Protein AF-D7KEL7-F1 (afdb_monomer)

Foldseek 3Di:
DVVVVVVVVVVVVVVVVVVVVVVVVVVVVVVVVVVVVVVVVVVVVVVVVVVVCVVQVVQCVQQDPVVRDTHPPLCCLPPVNCVDPSNPPCNVVSVVVD

Radius of gyration: 31.54 Å; Cα contacts (8 Å, |Δi|>4): 34; chains: 1; bounding box: 66×19×88 Å

Mean predicted aligned error: 14.36 Å

pLDDT: mean 81.53, std 11.04, range [55.84, 97.0]

Solvent-accessible surface area (backbone atoms only — not comparable to full-atom values): 5690 Å² total; per-residue (Å²): 125,71,73,63,55,58,51,55,52,52,49,50,52,54,52,52,52,51,49,52,52,48,54,51,49,55,50,52,52,52,53,51,53,51,50,52,52,50,50,55,51,50,49,55,52,49,53,53,49,50,52,53,48,58,68,43,50,70,30,57,76,49,50,37,81,89,77,73,42,68,31,88,74,72,58,66,76,39,67,84,50,34,71,33,85,91,36,67,82,43,67,65,58,50,65,71,78,106

InterPro domains:
  IPR010255 Haem peroxidase superfamily [SSF48113] (61-98)

Secondary structure (DSSP, 8-state):
-HHHHHHHHHHHHHHHHHHHHHHHHHHHHHHHHHHHHHHHHHHHHHHHHHHHHHHHHHHHTT-BTTTTB-SSSSGGGSHHHHTSGGGTT-HHHHHHH-

Structure (mmCIF, N/CA/C/O backbone):
data_AF-D7KEL7-F1
#
_entry.id   AF-D7KEL7-F1
#
lo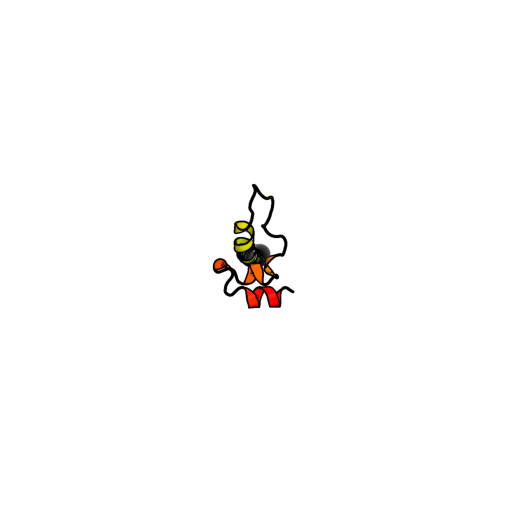op_
_atom_site.group_PDB
_atom_site.id
_atom_site.type_symbol
_atom_site.label_atom_id
_atom_site.label_alt_id
_atom_site.label_comp_id
_atom_site.label_asym_id
_atom_site.label_entity_id
_atom_site.label_seq_id
_atom_site.pdbx_PDB_ins_code
_atom_site.Cartn_x
_atom_site.Cartn_y
_atom_site.Cartn_z
_atom_site.occupancy
_atom_site.B_iso_or_equiv
_atom_site.auth_seq_id
_atom_site.auth_comp_id
_atom_site.auth_asym_id
_atom_site.auth_atom_id
_atom_site.pdbx_PDB_model_num
ATOM 1 N N . MET A 1 1 ? -34.896 3.634 57.645 1.00 55.84 1 MET A N 1
ATOM 2 C CA . MET A 1 1 ? -34.747 4.584 56.516 1.00 55.84 1 MET A CA 1
ATOM 3 C C . MET A 1 1 ? -33.289 4.820 56.089 1.00 55.84 1 MET A C 1
ATOM 5 O O . MET A 1 1 ? -33.092 5.332 55.002 1.00 55.84 1 MET A O 1
ATOM 9 N N . ALA A 1 2 ? -32.266 4.405 56.856 1.00 56.16 2 ALA A N 1
ATOM 10 C CA . ALA A 1 2 ? -30.858 4.571 56.457 1.00 56.16 2 ALA A CA 1
ATOM 11 C C . ALA A 1 2 ? -30.378 3.602 55.346 1.00 56.16 2 ALA A C 1
ATOM 13 O O . ALA A 1 2 ? -29.537 3.972 54.536 1.00 56.16 2 ALA A O 1
ATOM 14 N N . SER A 1 3 ? -30.934 2.385 55.250 1.00 58.78 3 SER A N 1
ATOM 15 C CA . SER A 1 3 ? -30.450 1.367 54.297 1.00 58.78 3 SER A CA 1
ATOM 16 C C . SER A 1 3 ? -30.820 1.622 52.830 1.00 58.78 3 SER A C 1
ATOM 18 O O . SER A 1 3 ? -30.163 1.093 51.938 1.00 58.78 3 SER A O 1
ATOM 20 N N . SER A 1 4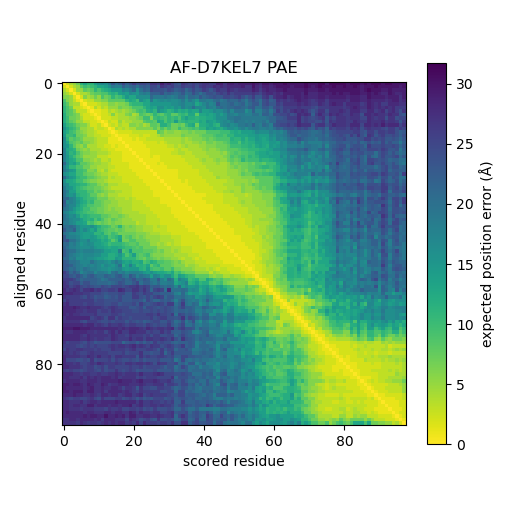 ? -31.848 2.432 52.557 1.00 62.50 4 SER A N 1
ATOM 21 C CA . SER A 1 4 ? -32.232 2.798 51.188 1.00 62.50 4 SER A CA 1
ATOM 22 C C . SER A 1 4 ? -31.295 3.843 50.575 1.00 62.50 4 SER A C 1
ATOM 24 O O . SER A 1 4 ? -31.081 3.816 49.368 1.00 62.50 4 SER A O 1
ATOM 26 N N . SER A 1 5 ? -30.699 4.720 51.394 1.00 67.75 5 SER A N 1
ATOM 27 C CA . SER A 1 5 ? -29.765 5.765 50.939 1.00 67.75 5 SER A CA 1
ATOM 28 C C . SER A 1 5 ? -28.440 5.169 50.463 1.00 67.75 5 SER A C 1
ATOM 30 O O . SER A 1 5 ? -28.000 5.437 49.349 1.00 67.75 5 SER A O 1
ATOM 32 N N . SER A 1 6 ? -27.854 4.266 51.255 1.00 71.06 6 SER A N 1
ATOM 33 C CA . SER A 1 6 ? -26.570 3.627 50.932 1.00 71.06 6 SER A CA 1
ATOM 34 C C . SER A 1 6 ? -26.640 2.738 49.687 1.00 71.06 6 SER A C 1
ATOM 36 O O . SER A 1 6 ? -25.650 2.568 48.982 1.00 71.06 6 SER A O 1
ATOM 38 N N . ARG A 1 7 ? -27.820 2.175 49.393 1.00 72.12 7 ARG A N 1
ATOM 39 C CA . ARG A 1 7 ? -28.049 1.356 48.197 1.00 72.12 7 ARG A CA 1
ATOM 40 C C . ARG A 1 7 ? -28.064 2.202 46.919 1.00 72.12 7 ARG A C 1
ATOM 42 O O . ARG A 1 7 ? -27.434 1.815 45.943 1.00 72.12 7 ARG A O 1
ATOM 49 N N . GLY A 1 8 ? -28.713 3.369 46.956 1.00 75.38 8 GLY A N 1
ATOM 50 C CA . GLY A 1 8 ? -28.742 4.311 45.831 1.00 75.38 8 GLY A CA 1
ATOM 51 C C . GLY A 1 8 ? -27.392 4.987 45.564 1.00 75.38 8 GLY A C 1
ATOM 52 O O . GLY A 1 8 ? -27.051 5.258 44.415 1.00 75.38 8 GLY A O 1
ATOM 53 N N . GLU A 1 9 ? -26.588 5.216 46.604 1.00 76.38 9 GLU A N 1
ATOM 54 C CA . GLU A 1 9 ? -25.207 5.699 46.465 1.00 76.38 9 GLU A CA 1
ATOM 55 C C . GLU A 1 9 ? -24.296 4.644 45.823 1.00 76.38 9 GLU A C 1
ATOM 57 O O . GLU A 1 9 ? -23.550 4.966 44.900 1.00 76.38 9 GLU A O 1
ATOM 62 N N . MET A 1 10 ? -24.407 3.376 46.235 1.00 73.25 10 MET A N 1
ATOM 63 C CA . MET A 1 10 ? -23.684 2.266 45.600 1.00 73.25 10 MET A CA 1
ATOM 64 C C . MET A 1 10 ? -24.070 2.074 44.129 1.00 73.25 10 MET A C 1
ATOM 66 O O . MET A 1 10 ? -23.191 1.868 43.294 1.00 73.25 10 MET A O 1
ATOM 70 N N . GLU A 1 11 ? -25.357 2.179 43.788 1.00 77.94 11 GLU A N 1
ATOM 71 C CA . GLU A 1 11 ? -25.808 2.123 42.391 1.00 77.94 11 GLU A CA 1
ATOM 72 C C . GLU A 1 11 ? -25.264 3.289 41.564 1.00 77.94 11 GLU A C 1
ATOM 74 O O . GLU A 1 11 ? -24.774 3.066 40.459 1.00 77.94 11 GLU A O 1
ATOM 79 N N . LYS A 1 12 ? -25.278 4.519 42.094 1.00 79.06 12 LYS A N 1
ATOM 80 C CA . LYS A 1 12 ? -24.665 5.673 41.416 1.00 79.06 12 LYS A CA 1
ATOM 81 C C . LYS A 1 12 ? -23.175 5.466 41.155 1.00 79.06 12 LYS A C 1
ATOM 83 O O . LYS A 1 12 ? -22.731 5.698 40.036 1.00 79.06 12 LYS A O 1
ATOM 88 N N . ILE A 1 13 ? -22.430 4.982 42.149 1.00 82.81 13 ILE A N 1
ATOM 89 C CA . ILE A 1 13 ? -20.997 4.686 42.006 1.00 82.81 13 ILE A CA 1
ATOM 90 C C . ILE A 1 13 ? -20.770 3.619 40.926 1.00 82.81 13 ILE A C 1
ATOM 92 O O . ILE A 1 13 ? -19.886 3.779 40.085 1.00 82.81 13 ILE A O 1
ATOM 96 N N . GLY A 1 14 ? -21.594 2.567 40.893 1.00 86.00 14 GLY A N 1
ATOM 97 C CA . GLY A 1 14 ? -21.541 1.553 39.836 1.00 86.00 14 GLY A CA 1
ATOM 98 C C . GLY A 1 14 ? -21.837 2.126 38.445 1.00 86.00 14 GLY A C 1
ATOM 99 O O . GLY A 1 14 ? -21.143 1.809 37.481 1.00 86.00 14 GLY A O 1
ATOM 100 N N . ILE A 1 15 ? -22.821 3.022 38.333 1.00 86.19 15 ILE A N 1
ATOM 101 C CA . ILE A 1 15 ? -23.177 3.693 37.074 1.00 86.19 15 ILE A CA 1
ATOM 102 C C . ILE A 1 15 ? -22.047 4.607 36.586 1.00 86.19 15 ILE A C 1
ATOM 104 O O . ILE A 1 15 ? -21.758 4.637 35.389 1.00 86.19 15 ILE A O 1
ATOM 108 N N . ASP A 1 16 ? -21.395 5.344 37.480 1.00 90.56 16 ASP A N 1
ATOM 109 C CA . ASP A 1 16 ? -20.312 6.255 37.106 1.00 90.56 16 ASP A CA 1
ATOM 110 C C . ASP A 1 16 ? -19.042 5.493 36.695 1.00 90.56 16 ASP A C 1
ATOM 112 O O . ASP A 1 16 ? -18.386 5.879 35.727 1.00 90.56 16 ASP A O 1
ATOM 116 N N . GLN A 1 17 ? -18.754 4.345 37.320 1.00 90.75 17 GLN A N 1
ATOM 117 C CA . GLN A 1 17 ? -17.713 3.426 36.844 1.00 90.75 17 GLN A CA 1
ATOM 118 C C . GLN A 1 17 ? -18.024 2.881 35.444 1.00 90.75 17 GLN A C 1
ATOM 120 O O . GLN A 1 17 ? -17.144 2.851 34.586 1.00 90.75 17 GLN A O 1
ATOM 125 N N . LEU A 1 18 ? -19.276 2.497 35.175 1.00 89.94 18 LEU A N 1
ATOM 126 C CA . LEU A 1 18 ? -19.693 2.032 33.847 1.00 89.94 18 LEU A CA 1
ATOM 127 C C . LEU A 1 18 ? -19.565 3.126 32.779 1.00 89.94 18 LEU A C 1
ATOM 129 O O . LEU A 1 18 ? -19.160 2.836 31.654 1.00 89.94 18 LEU A O 1
ATOM 133 N N . LYS A 1 19 ? -19.864 4.385 33.117 1.00 94.00 19 LYS A N 1
ATOM 134 C CA . LYS A 1 19 ? -19.642 5.525 32.212 1.00 94.00 19 LYS A CA 1
ATOM 135 C C . LYS A 1 19 ? -18.161 5.746 31.930 1.00 94.00 19 LYS A C 1
ATOM 137 O O . LYS A 1 19 ? -17.809 5.926 30.769 1.00 94.00 19 LYS A O 1
ATOM 142 N N . ALA A 1 20 ? -17.313 5.678 32.955 1.00 93.62 20 ALA A N 1
ATOM 143 C CA . ALA A 1 20 ? -15.868 5.802 32.789 1.00 93.62 20 ALA A CA 1
ATOM 144 C C . ALA A 1 20 ? -15.302 4.687 31.890 1.00 93.62 20 ALA A C 1
ATOM 146 O O . ALA A 1 20 ? -14.513 4.959 30.989 1.00 93.62 20 ALA A O 1
ATOM 147 N N . LEU A 1 21 ? -15.766 3.445 32.070 1.00 92.31 21 LEU A N 1
ATOM 148 C CA . LEU A 1 21 ? -15.391 2.315 31.212 1.00 92.31 21 LEU A CA 1
ATOM 149 C C . LEU A 1 21 ? -15.867 2.499 29.768 1.00 92.31 2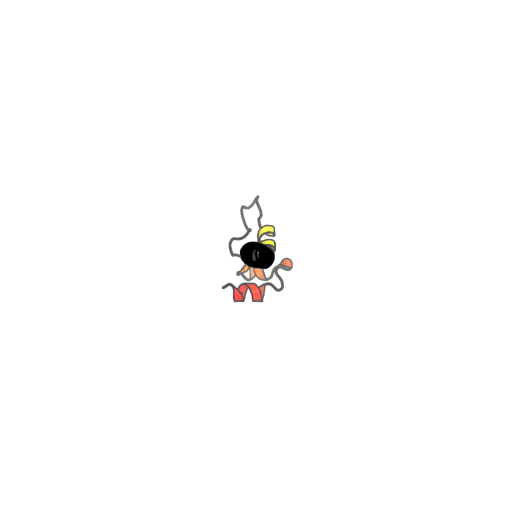1 LEU A C 1
ATOM 151 O O . LEU A 1 21 ? -15.127 2.201 28.834 1.00 92.31 21 LEU A O 1
ATOM 155 N N . LYS A 1 22 ? -17.087 3.011 29.572 1.00 94.31 22 LYS A N 1
ATOM 156 C CA . LYS A 1 22 ? -17.599 3.337 28.237 1.00 94.31 22 LYS A CA 1
ATOM 157 C C . LYS A 1 22 ? -16.734 4.399 27.557 1.00 94.31 22 LYS A C 1
ATOM 159 O O . LYS A 1 22 ? -16.384 4.234 26.396 1.00 94.31 22 LYS A O 1
ATOM 164 N N . GLU A 1 23 ? -16.391 5.472 28.262 1.00 95.19 23 GLU A N 1
ATOM 165 C CA . GLU A 1 23 ? -15.582 6.562 27.711 1.00 95.19 23 GLU A CA 1
ATOM 166 C C . GLU A 1 23 ? -14.166 6.091 27.355 1.00 95.19 23 GLU A C 1
ATOM 168 O O . GLU A 1 23 ? -13.653 6.420 26.286 1.00 95.19 23 GLU A O 1
ATOM 173 N N . GLN A 1 24 ? -13.572 5.226 28.183 1.00 96.06 24 GLN A N 1
ATOM 174 C CA . GLN A 1 24 ? -12.317 4.555 27.852 1.00 96.06 24 GLN A CA 1
ATOM 175 C C . GLN A 1 24 ? -12.447 3.700 26.580 1.00 96.06 24 GLN A C 1
ATOM 177 O O . GLN A 1 24 ? -11.608 3.804 25.686 1.00 96.06 24 GLN A O 1
ATOM 182 N N . ALA A 1 25 ? -13.504 2.892 26.466 1.00 94.69 25 ALA A N 1
ATOM 183 C CA . ALA A 1 25 ? -13.736 2.071 25.280 1.00 94.69 25 ALA A CA 1
ATOM 184 C C . ALA A 1 25 ? -13.936 2.927 24.014 1.00 94.69 25 ALA A C 1
ATOM 186 O O . ALA A 1 25 ? -13.398 2.599 22.958 1.00 94.69 25 ALA A O 1
ATOM 187 N N . ASP A 1 26 ? -14.648 4.053 24.117 1.00 96.56 26 ASP A N 1
ATOM 188 C CA . ASP A 1 26 ? -14.845 4.996 23.010 1.00 96.56 26 ASP A CA 1
ATOM 189 C C . ASP A 1 26 ? -13.497 5.592 22.539 1.00 96.56 26 ASP A C 1
ATOM 191 O O . ASP A 1 26 ? -13.264 5.759 21.335 1.00 96.56 26 ASP A O 1
ATOM 195 N N . LEU A 1 27 ? -12.566 5.869 23.458 1.00 96.62 27 LEU A N 1
ATOM 196 C CA . LEU A 1 27 ? -11.206 6.310 23.118 1.00 96.62 27 LEU A CA 1
ATOM 197 C C . LEU A 1 27 ? -10.395 5.204 22.429 1.00 96.62 27 LEU A C 1
ATOM 199 O O . LEU A 1 27 ? -9.744 5.462 21.413 1.00 96.62 27 LEU A O 1
ATOM 203 N N . GLU A 1 28 ? -10.456 3.973 22.936 1.00 96.12 28 GLU A N 1
ATOM 204 C CA . GLU A 1 28 ? -9.767 2.823 22.339 1.00 96.12 28 GLU A CA 1
ATOM 205 C C . GLU A 1 28 ? -10.271 2.541 20.916 1.00 96.12 28 GLU A C 1
ATOM 207 O O . GLU A 1 28 ? -9.468 2.346 20.000 1.00 96.12 28 GLU A O 1
ATOM 212 N N . VAL A 1 29 ? -11.584 2.619 20.684 1.00 97.00 29 VAL A N 1
ATOM 213 C CA . VAL A 1 29 ? -12.179 2.463 19.347 1.00 97.00 29 VAL A CA 1
ATOM 214 C C . VAL A 1 29 ? -11.670 3.534 18.382 1.00 97.00 29 VAL A C 1
ATOM 216 O O . VAL A 1 29 ? -11.308 3.214 17.247 1.00 97.00 29 VAL A O 1
ATOM 219 N N . ASN A 1 30 ? -11.575 4.790 18.821 1.00 96.12 30 ASN A N 1
ATOM 220 C CA . ASN A 1 30 ? -11.030 5.866 17.990 1.00 96.12 30 ASN A CA 1
ATOM 221 C C . ASN A 1 30 ? -9.566 5.613 17.599 1.00 96.12 30 ASN A C 1
ATOM 223 O O . ASN A 1 30 ? -9.187 5.797 16.438 1.00 96.12 30 ASN A O 1
ATOM 227 N N . LEU A 1 31 ? -8.737 5.149 18.538 1.00 95.69 31 LEU A N 1
ATOM 228 C CA . LEU A 1 31 ? -7.341 4.797 18.260 1.00 95.69 31 LEU A CA 1
ATOM 229 C C . LEU A 1 31 ? -7.234 3.642 17.258 1.00 95.69 31 LEU A C 1
ATOM 231 O O . LEU A 1 31 ? -6.439 3.712 16.316 1.00 95.69 31 LEU A O 1
ATOM 235 N N . LEU A 1 32 ? -8.062 2.608 17.414 1.00 96.94 32 LEU A N 1
ATOM 236 C CA . LEU A 1 32 ? -8.106 1.473 16.492 1.00 96.94 32 LEU A CA 1
ATOM 237 C C . LEU A 1 32 ? -8.551 1.897 15.090 1.00 96.94 32 LEU A C 1
ATOM 239 O O . LEU A 1 32 ? -7.943 1.484 14.101 1.00 96.94 32 LEU A O 1
ATOM 243 N N . GLN A 1 33 ? -9.554 2.768 14.989 1.00 96.88 33 GLN A N 1
ATOM 244 C CA . GLN A 1 33 ? -10.027 3.290 13.709 1.00 96.88 33 GLN A CA 1
ATOM 245 C C . GLN A 1 33 ? -8.938 4.091 12.982 1.00 96.88 33 GLN A C 1
ATOM 247 O O . GLN A 1 33 ? -8.743 3.928 11.773 1.00 96.88 33 GLN A O 1
ATOM 252 N N . ASN A 1 34 ? -8.189 4.914 13.717 1.00 95.50 34 ASN A N 1
ATOM 253 C CA . ASN A 1 34 ? -7.052 5.658 13.178 1.00 95.50 34 ASN A CA 1
ATOM 254 C C . ASN A 1 34 ? -5.935 4.720 12.704 1.00 95.50 34 ASN A C 1
ATOM 256 O O . ASN A 1 34 ? -5.421 4.882 11.596 1.00 95.50 34 ASN A O 1
ATOM 260 N N . SER A 1 35 ? -5.598 3.703 13.501 1.00 97.00 35 SER A N 1
ATOM 261 C CA . SER A 1 35 ? -4.604 2.689 13.131 1.00 97.00 35 SER A CA 1
ATOM 262 C C . SER A 1 35 ? -4.999 1.951 11.848 1.00 97.00 35 SER A C 1
ATOM 264 O O . SER A 1 35 ? -4.197 1.828 10.922 1.00 97.00 35 SER A O 1
ATOM 266 N N . LEU A 1 36 ? -6.268 1.555 11.726 1.00 96.38 36 LEU A N 1
ATOM 267 C CA . LEU A 1 36 ? -6.792 0.894 10.532 1.00 96.38 36 LEU A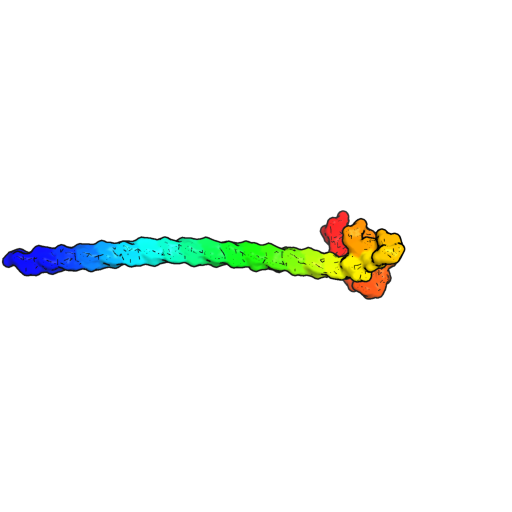 CA 1
ATOM 268 C C . LEU A 1 36 ? -6.692 1.781 9.282 1.00 96.38 36 LEU A C 1
ATOM 270 O O . LEU A 1 36 ? -6.310 1.306 8.211 1.00 96.38 36 LEU A O 1
ATOM 274 N N . ASN A 1 37 ? -7.001 3.071 9.410 1.00 95.62 37 ASN A N 1
ATOM 275 C CA . ASN A 1 37 ? -6.871 4.027 8.309 1.00 95.62 37 ASN A CA 1
ATOM 276 C C . ASN A 1 37 ? -5.406 4.206 7.876 1.00 95.62 37 ASN A C 1
ATOM 278 O O . ASN A 1 37 ? -5.114 4.241 6.676 1.00 95.62 37 ASN A O 1
ATOM 282 N N . ASN A 1 38 ? -4.479 4.250 8.835 1.00 95.88 38 ASN A N 1
ATOM 283 C CA . ASN A 1 38 ? -3.046 4.315 8.557 1.00 95.88 38 ASN A CA 1
ATOM 284 C C . ASN A 1 38 ? -2.553 3.060 7.831 1.00 95.88 38 ASN A C 1
ATOM 286 O O . ASN A 1 38 ? -1.845 3.184 6.833 1.00 95.88 38 ASN A O 1
ATOM 290 N N . ILE A 1 39 ? -2.968 1.868 8.273 1.00 96.56 39 ILE A N 1
ATOM 291 C CA . ILE A 1 39 ? -2.611 0.597 7.626 1.00 96.56 39 ILE A CA 1
ATOM 292 C C . ILE A 1 39 ? -3.112 0.576 6.183 1.00 96.56 39 ILE A C 1
ATOM 294 O O . ILE A 1 39 ? -2.318 0.336 5.281 1.00 96.56 39 ILE A O 1
ATOM 298 N N . ARG A 1 40 ? -4.386 0.909 5.935 1.00 95.69 40 ARG A N 1
ATOM 299 C CA . ARG A 1 40 ? -4.928 0.977 4.564 1.00 95.69 40 ARG A CA 1
ATOM 300 C C . ARG A 1 40 ? -4.124 1.927 3.682 1.00 95.69 40 ARG A C 1
ATOM 302 O O . ARG A 1 40 ? -3.804 1.594 2.546 1.00 95.69 40 ARG A O 1
ATOM 309 N N . THR A 1 41 ? -3.767 3.094 4.214 1.00 94.81 41 THR A N 1
ATOM 310 C CA . THR A 1 41 ? -2.953 4.078 3.487 1.00 94.81 41 THR A CA 1
ATOM 311 C C . THR A 1 41 ? -1.558 3.532 3.181 1.00 94.81 41 THR A C 1
ATOM 313 O O . THR A 1 41 ? -1.057 3.709 2.072 1.00 94.81 41 THR A O 1
ATOM 316 N N . ALA A 1 42 ? -0.929 2.849 4.140 1.00 93.50 42 ALA A N 1
ATOM 317 C CA . ALA A 1 42 ? 0.367 2.208 3.948 1.00 93.50 42 ALA A CA 1
ATOM 318 C C . ALA A 1 42 ? 0.303 1.091 2.896 1.00 93.50 42 ALA A C 1
ATOM 320 O O . ALA A 1 42 ? 1.189 1.023 2.049 1.00 93.50 42 ALA A O 1
ATOM 321 N N . THR A 1 43 ? -0.759 0.281 2.888 1.00 94.06 43 THR A N 1
ATOM 322 C CA . THR A 1 43 ? -0.990 -0.759 1.874 1.00 94.06 43 THR A CA 1
ATOM 323 C C . THR A 1 43 ? -1.091 -0.159 0.475 1.00 94.06 43 THR A C 1
ATOM 325 O O . THR A 1 43 ? -0.348 -0.568 -0.407 1.00 94.06 43 THR A O 1
ATOM 328 N N . VAL A 1 44 ? -1.911 0.880 0.281 1.00 92.94 44 VAL A N 1
ATOM 329 C CA . VAL A 1 44 ? -2.038 1.547 -1.030 1.00 92.94 44 VAL A CA 1
ATOM 330 C C . VAL A 1 44 ? -0.699 2.125 -1.499 1.00 92.94 44 VAL A C 1
ATOM 332 O O . VAL A 1 44 ? -0.354 2.032 -2.676 1.00 92.94 44 VAL A O 1
ATOM 335 N N . ARG A 1 45 ? 0.088 2.708 -0.585 1.00 91.56 45 ARG A N 1
ATOM 336 C CA . ARG A 1 45 ? 1.432 3.215 -0.910 1.00 91.56 45 ARG A CA 1
ATOM 337 C C . ARG A 1 45 ? 2.400 2.094 -1.281 1.00 91.56 45 ARG A C 1
ATOM 339 O O . ARG A 1 45 ? 3.214 2.290 -2.178 1.00 91.56 45 ARG A O 1
ATOM 346 N N . LEU A 1 46 ? 2.321 0.950 -0.605 1.00 93.94 46 LEU A N 1
ATOM 347 C CA . LEU A 1 46 ? 3.139 -0.218 -0.913 1.00 93.94 46 LEU A CA 1
ATOM 348 C C . LEU A 1 46 ? 2.793 -0.779 -2.294 1.00 93.94 46 LEU A C 1
ATOM 350 O O . LEU A 1 46 ? 3.704 -1.039 -3.074 1.00 93.94 46 LEU A O 1
ATOM 354 N N . ASP A 1 47 ? 1.507 -0.890 -2.622 1.00 91.94 47 ASP A N 1
ATOM 355 C CA . ASP A 1 47 ? 1.050 -1.355 -3.935 1.00 91.94 47 ASP A CA 1
ATOM 356 C C . ASP A 1 47 ? 1.513 -0.412 -5.053 1.00 91.94 47 ASP A C 1
ATOM 358 O O . ASP A 1 47 ? 2.037 -0.860 -6.074 1.00 91.94 47 ASP A O 1
ATOM 362 N N . ALA A 1 48 ? 1.408 0.904 -4.840 1.00 87.19 48 ALA A N 1
ATOM 363 C CA . ALA A 1 48 ? 1.920 1.899 -5.781 1.00 87.19 48 ALA A CA 1
ATOM 364 C C . ALA A 1 48 ? 3.447 1.800 -5.958 1.00 87.19 48 ALA A C 1
ATOM 366 O O . ALA A 1 48 ? 3.950 1.882 -7.079 1.00 87.19 48 ALA A O 1
ATOM 367 N N . ALA A 1 49 ? 4.192 1.587 -4.869 1.00 86.31 49 ALA A N 1
ATOM 368 C CA . ALA A 1 49 ? 5.636 1.384 -4.929 1.00 86.31 49 ALA A CA 1
ATOM 369 C C . ALA A 1 49 ? 6.003 0.078 -5.653 1.00 86.31 49 ALA A C 1
ATOM 371 O O . ALA A 1 49 ? 6.944 0.063 -6.444 1.00 86.31 49 ALA A O 1
ATOM 372 N N . ALA A 1 50 ? 5.252 -1.002 -5.430 1.00 86.50 50 ALA A N 1
ATOM 373 C CA . ALA A 1 50 ? 5.448 -2.277 -6.110 1.00 86.50 50 ALA A CA 1
ATOM 374 C C . ALA A 1 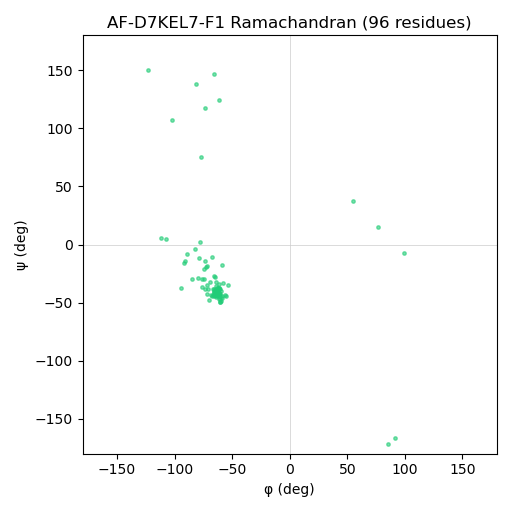50 ? 5.195 -2.157 -7.620 1.00 86.50 50 ALA A C 1
ATOM 376 O O . ALA A 1 50 ? 5.993 -2.660 -8.410 1.00 86.50 50 ALA A O 1
ATOM 377 N N . ALA A 1 51 ? 4.143 -1.440 -8.025 1.00 78.94 51 ALA A N 1
ATOM 378 C CA . ALA A 1 51 ? 3.876 -1.142 -9.430 1.00 78.94 51 ALA A CA 1
ATOM 379 C C . ALA A 1 51 ? 5.033 -0.351 -10.065 1.00 78.94 51 ALA A C 1
ATOM 381 O O . ALA A 1 51 ? 5.576 -0.770 -11.085 1.00 78.94 51 ALA A O 1
ATOM 382 N N . ALA A 1 52 ? 5.492 0.718 -9.406 1.00 78.75 52 ALA A N 1
ATOM 383 C CA . ALA A 1 52 ? 6.618 1.519 -9.885 1.00 78.75 52 ALA A CA 1
ATOM 384 C C . ALA A 1 52 ? 7.929 0.715 -9.986 1.00 78.75 52 ALA A C 1
ATOM 386 O O . ALA A 1 52 ? 8.704 0.900 -10.924 1.00 78.75 52 ALA A O 1
ATOM 387 N N . LEU A 1 53 ? 8.188 -0.199 -9.045 1.00 78.94 53 LEU A N 1
ATOM 388 C CA . LEU A 1 53 ? 9.338 -1.104 -9.106 1.00 78.94 53 LEU A CA 1
ATOM 389 C C . LEU A 1 53 ? 9.231 -2.095 -10.265 1.00 78.94 53 LEU A C 1
ATOM 391 O O . LEU A 1 53 ? 10.244 -2.390 -10.901 1.00 78.94 53 LEU A O 1
ATOM 395 N N . ASN A 1 54 ? 8.035 -2.608 -10.550 1.00 81.19 54 ASN A N 1
ATOM 396 C CA . ASN A 1 54 ? 7.821 -3.523 -11.664 1.00 81.19 54 ASN A CA 1
ATOM 397 C C . ASN A 1 54 ? 8.067 -2.819 -13.008 1.00 81.19 54 ASN A C 1
ATOM 399 O O . ASN A 1 54 ? 8.777 -3.355 -13.852 1.00 81.19 54 ASN A O 1
ATOM 403 N N . ASP A 1 55 ? 7.602 -1.577 -13.156 1.00 73.38 55 ASP A N 1
ATOM 404 C CA . ASP A 1 55 ? 7.867 -0.749 -14.340 1.00 73.38 55 ASP A CA 1
ATOM 405 C C . ASP A 1 55 ? 9.360 -0.411 -14.500 1.00 73.38 55 ASP A C 1
ATOM 407 O O . ASP A 1 55 ? 9.889 -0.350 -15.613 1.00 73.38 55 ASP A O 1
ATOM 411 N N . LEU A 1 56 ? 10.069 -0.206 -13.386 1.00 69.44 56 LEU A N 1
ATOM 412 C CA . LEU A 1 56 ? 11.487 0.153 -13.386 1.00 69.44 56 LEU A CA 1
ATOM 413 C C . LEU A 1 56 ? 12.417 -1.054 -13.603 1.00 69.44 56 LEU A C 1
ATOM 415 O O . LEU A 1 56 ? 13.515 -0.898 -14.144 1.00 69.44 56 LEU A O 1
ATOM 419 N N . SER A 1 57 ? 12.001 -2.253 -13.192 1.00 72.38 57 SER A N 1
ATOM 420 C CA . SER A 1 57 ? 12.824 -3.473 -13.217 1.00 72.38 57 SER A CA 1
ATOM 421 C C . SER A 1 57 ? 13.400 -3.810 -14.606 1.00 72.38 57 SER A C 1
ATOM 423 O O . SER A 1 57 ? 14.607 -4.063 -14.689 1.00 72.38 57 SER A O 1
ATOM 425 N N . PRO A 1 58 ? 12.634 -3.733 -15.715 1.00 65.94 58 PRO A N 1
ATOM 426 C CA . PRO A 1 58 ? 13.169 -3.910 -17.067 1.00 65.94 58 PRO A CA 1
ATOM 427 C C . PRO A 1 58 ? 14.237 -2.876 -17.447 1.00 65.94 58 PRO A C 1
ATOM 429 O O . PRO A 1 58 ? 15.188 -3.204 -18.154 1.00 65.94 58 PRO A O 1
ATOM 432 N N . LEU A 1 59 ? 14.119 -1.635 -16.960 1.00 65.38 59 LEU A N 1
ATOM 433 C CA . LEU A 1 59 ? 15.035 -0.537 -17.287 1.00 65.38 59 LEU A CA 1
ATOM 434 C C . LEU A 1 59 ? 16.369 -0.661 -16.549 1.00 65.38 59 LEU A C 1
ATOM 436 O O . LEU A 1 59 ? 17.414 -0.371 -17.131 1.00 65.38 59 LEU A O 1
ATOM 440 N N . ILE A 1 60 ? 16.363 -1.131 -15.298 1.00 64.19 60 ILE A N 1
ATOM 441 C CA . ILE A 1 60 ? 17.588 -1.337 -14.505 1.00 64.19 60 ILE A CA 1
ATOM 442 C C . ILE A 1 60 ? 18.521 -2.347 -15.191 1.00 64.19 60 ILE A C 1
ATOM 444 O O . ILE A 1 60 ? 19.732 -2.133 -15.237 1.00 64.19 60 ILE A O 1
ATOM 448 N N . GLY A 1 61 ? 17.965 -3.401 -15.797 1.00 65.81 61 GLY A N 1
ATOM 449 C CA . GLY A 1 61 ? 18.733 -4.426 -16.515 1.00 65.81 61 GLY A CA 1
ATOM 450 C C . GLY A 1 61 ? 19.418 -3.946 -17.801 1.00 65.81 61 GLY A C 1
ATOM 451 O O . GLY A 1 61 ? 20.247 -4.666 -18.352 1.00 65.81 61 GLY A O 1
ATOM 452 N N . THR A 1 62 ? 19.105 -2.741 -18.290 1.00 67.12 62 THR A N 1
ATOM 453 C CA . THR A 1 62 ? 19.711 -2.190 -19.516 1.00 67.12 62 THR A CA 1
ATOM 454 C C . THR A 1 62 ? 21.003 -1.406 -19.269 1.00 67.12 62 THR A C 1
ATOM 456 O O . THR A 1 62 ? 21.673 -1.039 -20.234 1.00 67.12 62 THR A O 1
ATOM 459 N N . TYR A 1 63 ? 21.372 -1.137 -18.011 1.00 72.69 63 TYR A N 1
ATOM 460 C CA . TYR A 1 63 ? 22.542 -0.317 -17.688 1.00 72.69 63 TYR A CA 1
ATOM 461 C C . TYR A 1 63 ? 23.871 -1.054 -17.944 1.00 72.69 63 TYR A C 1
ATOM 463 O O . TYR A 1 63 ? 24.198 -2.037 -17.281 1.00 72.69 63 TYR A O 1
ATOM 471 N N . ASP A 1 64 ? 24.677 -0.532 -18.871 1.00 73.31 64 ASP A N 1
ATOM 472 C CA . ASP A 1 64 ? 26.053 -0.957 -19.147 1.00 73.31 64 ASP A CA 1
ATOM 473 C C . ASP A 1 64 ? 27.044 0.045 -18.527 1.00 73.31 64 ASP A C 1
ATOM 475 O O . ASP A 1 64 ? 27.243 1.153 -19.036 1.00 73.31 64 ASP A O 1
ATOM 479 N N . ALA A 1 65 ? 27.709 -0.362 -17.441 1.00 69.56 65 ALA A N 1
ATOM 480 C CA . ALA A 1 65 ? 28.666 0.46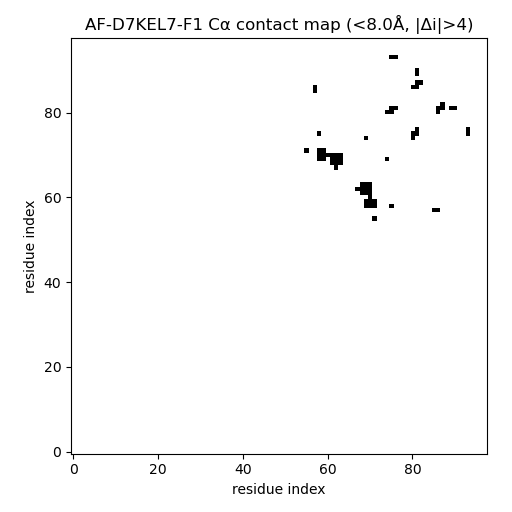9 -16.706 1.00 69.56 65 ALA A CA 1
ATOM 481 C C . ALA A 1 65 ? 29.938 0.815 -17.504 1.00 69.56 65 ALA A C 1
ATOM 483 O O . ALA A 1 65 ? 30.548 1.857 -17.260 1.00 69.56 65 ALA A O 1
ATOM 484 N N . LYS A 1 66 ? 30.348 -0.025 -18.467 1.00 73.62 66 LYS A N 1
ATOM 485 C CA . LYS A 1 66 ? 31.551 0.218 -19.285 1.00 73.62 66 LYS A CA 1
ATOM 486 C C . LYS A 1 66 ? 31.301 1.319 -20.304 1.00 73.62 66 LYS A C 1
ATOM 488 O O . LYS A 1 66 ? 32.183 2.133 -20.563 1.00 73.62 66 LYS A O 1
ATOM 493 N N . LYS A 1 67 ? 30.093 1.341 -20.868 1.00 76.38 67 LYS A N 1
ATOM 494 C CA . LYS A 1 67 ? 29.668 2.348 -21.848 1.00 76.38 67 LYS A CA 1
ATOM 495 C C . LYS A 1 67 ? 28.999 3.562 -21.203 1.00 76.38 67 LYS A C 1
ATOM 497 O O . LYS A 1 67 ? 28.875 4.587 -21.861 1.00 76.38 67 LYS A O 1
ATOM 502 N N . LYS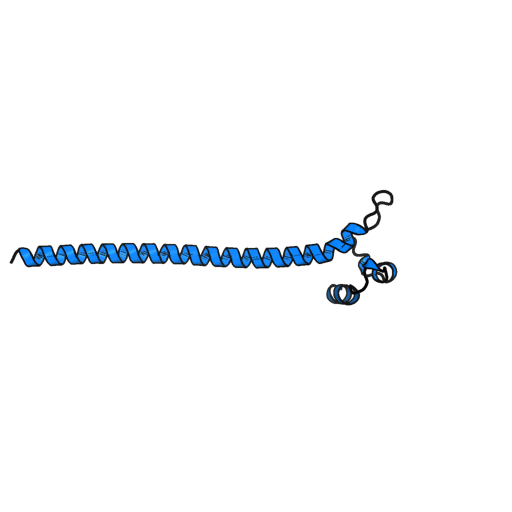 A 1 68 ? 28.606 3.466 -19.925 1.00 69.00 68 LYS A N 1
ATOM 503 C CA . LYS A 1 68 ? 27.763 4.444 -19.214 1.00 69.00 68 LYS A CA 1
ATOM 504 C C . LYS A 1 68 ? 26.443 4.711 -19.956 1.00 69.00 68 LYS A C 1
ATOM 506 O O . LYS A 1 68 ? 25.971 5.843 -19.998 1.00 69.00 68 LYS A O 1
ATOM 511 N N . THR A 1 69 ? 25.863 3.676 -20.565 1.00 65.12 69 THR A N 1
ATOM 512 C CA . THR A 1 69 ? 24.635 3.767 -21.377 1.00 65.12 69 THR A CA 1
ATOM 513 C C . THR A 1 69 ? 23.556 2.829 -20.851 1.00 65.12 69 THR A C 1
ATOM 515 O O . THR A 1 69 ? 23.884 1.752 -20.364 1.00 65.12 69 THR A O 1
ATOM 518 N N . GLY A 1 70 ? 22.284 3.192 -21.023 1.00 69.44 70 GLY A N 1
ATOM 519 C CA . GLY A 1 70 ? 21.136 2.428 -20.516 1.00 69.44 70 GLY A CA 1
ATOM 520 C C . GLY A 1 70 ? 20.706 2.872 -19.115 1.00 69.44 70 GLY A C 1
ATOM 521 O O . GLY A 1 70 ? 21.129 3.926 -18.638 1.00 69.44 70 GLY A O 1
ATOM 522 N N . GLY A 1 71 ? 19.863 2.080 -18.455 1.00 71.38 71 GLY A N 1
ATOM 523 C CA . GLY A 1 71 ? 19.202 2.451 -17.201 1.00 71.38 71 GLY A CA 1
ATOM 524 C C . GLY A 1 71 ? 17.907 3.249 -17.429 1.00 71.38 71 GLY A C 1
ATOM 525 O O . GLY A 1 71 ? 17.445 3.383 -18.562 1.00 71.38 71 GLY A O 1
ATOM 526 N N . PRO A 1 72 ? 17.291 3.803 -16.372 1.00 68.00 72 PRO A N 1
ATOM 527 C CA . PRO A 1 72 ? 16.043 4.559 -16.476 1.00 68.00 72 PRO A CA 1
ATOM 528 C C . PRO A 1 72 ? 16.270 5.976 -17.025 1.00 68.00 72 PRO A C 1
ATOM 530 O O . PRO A 1 72 ? 16.236 6.966 -16.301 1.00 68.00 72 PRO A O 1
ATOM 533 N N . ASN A 1 73 ? 16.513 6.075 -18.330 1.00 72.81 73 ASN A N 1
ATOM 534 C CA . ASN A 1 73 ? 16.735 7.326 -19.071 1.00 72.81 73 ASN A CA 1
ATOM 535 C C . ASN A 1 73 ? 15.582 7.655 -20.050 1.00 72.81 73 ASN A C 1
ATOM 537 O O . ASN A 1 73 ? 15.675 8.598 -20.835 1.00 72.81 73 ASN A O 1
ATOM 541 N N . GLY A 1 74 ? 14.508 6.859 -20.031 1.00 71.12 74 GLY A N 1
ATOM 542 C CA . GLY A 1 74 ? 13.347 7.026 -20.902 1.00 71.12 74 GLY A CA 1
ATOM 543 C C . GLY A 1 74 ? 13.551 6.558 -22.345 1.00 71.12 74 GLY A C 1
ATOM 544 O O . GLY A 1 74 ? 12.737 6.925 -23.190 1.00 71.12 74 GLY A O 1
ATOM 545 N N . SER A 1 75 ? 14.590 5.774 -22.657 1.00 78.81 75 SER A N 1
ATOM 546 C CA . SER A 1 75 ? 14.821 5.279 -24.021 1.00 78.81 75 SER A CA 1
ATOM 547 C C . SER A 1 75 ? 13.859 4.161 -24.456 1.00 78.81 75 SER A C 1
ATOM 549 O O . SER A 1 75 ? 13.662 3.964 -25.653 1.00 78.81 75 SER A O 1
ATOM 551 N N . ILE A 1 76 ? 13.129 3.549 -23.514 1.00 79.50 76 ILE A N 1
ATOM 552 C CA . ILE A 1 76 ? 12.115 2.511 -23.778 1.00 79.50 76 ILE A CA 1
ATOM 553 C C . ILE A 1 76 ? 10.966 2.959 -24.710 1.00 79.50 76 ILE A C 1
ATOM 555 O O . ILE A 1 76 ? 10.298 2.111 -25.292 1.00 79.50 76 ILE A O 1
ATOM 559 N N . LYS A 1 77 ? 10.755 4.272 -24.921 1.00 78.12 77 LYS A N 1
ATOM 560 C CA . LYS A 1 77 ? 9.816 4.798 -25.942 1.00 78.12 77 LYS A CA 1
ATOM 561 C C . LYS A 1 77 ? 10.288 4.657 -27.383 1.00 78.12 77 LYS A C 1
ATOM 563 O O . LYS A 1 77 ? 9.482 4.796 -28.301 1.00 78.12 77 LYS A O 1
ATOM 568 N N . PHE A 1 78 ? 11.583 4.458 -27.606 1.00 83.31 78 PHE A N 1
ATOM 569 C CA . PHE A 1 78 ? 12.136 4.351 -28.950 1.00 83.31 78 PHE A CA 1
ATOM 570 C C . PHE A 1 78 ? 11.934 2.934 -29.489 1.00 83.31 78 PHE A C 1
ATOM 572 O O . PHE A 1 78 ? 12.119 1.947 -28.772 1.00 83.31 78 PHE A O 1
ATOM 579 N N . LYS A 1 79 ? 11.555 2.822 -30.768 1.00 80.12 79 LYS A N 1
ATOM 580 C CA . LYS A 1 79 ? 11.187 1.543 -31.405 1.00 80.12 79 LYS A CA 1
ATOM 581 C C . LYS A 1 79 ? 12.313 0.513 -31.336 1.00 80.12 79 LYS A C 1
ATOM 583 O O . LYS A 1 79 ? 12.050 -0.678 -31.214 1.00 80.12 79 LYS A O 1
ATOM 588 N N . GLU A 1 80 ? 13.559 0.962 -31.393 1.00 81.19 80 GLU A N 1
ATOM 589 C CA . GLU A 1 80 ? 14.767 0.139 -31.352 1.00 81.19 80 GLU A CA 1
ATOM 590 C C . GLU A 1 80 ? 14.927 -0.595 -30.015 1.00 81.19 80 GLU A C 1
ATOM 592 O O . GLU A 1 80 ? 15.462 -1.705 -29.967 1.00 81.19 80 GLU A O 1
ATOM 597 N N . GLU A 1 81 ? 14.473 0.014 -28.920 1.00 78.06 81 GLU A N 1
ATOM 598 C CA . GLU A 1 81 ? 14.524 -0.589 -27.592 1.00 78.06 81 GLU A CA 1
ATOM 599 C C . GLU A 1 81 ? 13.219 -1.296 -27.238 1.00 78.06 81 GLU A C 1
ATOM 601 O O . GLU A 1 81 ? 13.259 -2.398 -26.689 1.00 78.06 81 GLU A O 1
ATOM 606 N N . LEU A 1 82 ? 12.076 -0.737 -27.635 1.00 81.94 82 LEU A N 1
ATOM 607 C CA . LEU A 1 82 ? 10.760 -1.341 -27.437 1.00 81.94 82 LEU A CA 1
ATOM 608 C C . LEU A 1 82 ? 10.625 -2.697 -28.147 1.00 81.94 82 LEU A C 1
ATOM 610 O O . LEU A 1 82 ? 10.070 -3.634 -27.586 1.00 81.94 82 LEU A O 1
ATOM 614 N N . ASN A 1 83 ? 11.208 -2.842 -29.342 1.00 84.56 83 ASN A N 1
ATOM 615 C CA . ASN A 1 83 ? 11.147 -4.083 -30.122 1.00 84.56 83 ASN A CA 1
ATOM 616 C C . ASN A 1 83 ? 12.106 -5.184 -29.633 1.00 84.56 83 ASN A C 1
ATOM 618 O O . ASN A 1 83 ? 12.189 -6.248 -30.255 1.00 84.56 83 ASN A O 1
ATOM 622 N N . ARG A 1 84 ? 12.872 -4.964 -28.555 1.00 83.81 84 ARG A N 1
ATOM 623 C CA . ARG A 1 84 ? 13.757 -6.006 -28.016 1.00 83.81 84 ARG A CA 1
ATOM 624 C C . ARG A 1 84 ? 12.932 -7.175 -27.461 1.00 83.81 84 ARG A C 1
ATOM 626 O O . ARG A 1 84 ? 11.885 -6.942 -26.864 1.00 83.81 84 ARG A O 1
ATOM 633 N N . PRO A 1 85 ? 13.423 -8.428 -27.552 1.00 79.88 85 PRO A N 1
ATOM 634 C CA . PRO A 1 85 ? 12.670 -9.607 -27.108 1.00 79.88 85 PRO A CA 1
ATOM 635 C C . PRO A 1 85 ? 12.167 -9.531 -25.659 1.00 79.88 85 PRO A C 1
ATOM 637 O O . PRO A 1 85 ? 11.074 -10.000 -25.366 1.00 79.88 85 PRO A O 1
ATOM 640 N N . HIS A 1 86 ? 12.948 -8.906 -24.774 1.00 76.19 86 HIS A N 1
ATOM 641 C CA . HIS A 1 86 ? 12.639 -8.756 -23.349 1.00 76.19 86 HIS A CA 1
ATOM 642 C C . HIS A 1 86 ? 11.620 -7.641 -23.041 1.00 76.19 86 HIS A C 1
ATOM 644 O O . HIS A 1 86 ? 11.128 -7.582 -21.922 1.00 76.19 86 HIS A O 1
ATOM 650 N N . ASN A 1 87 ? 11.295 -6.784 -24.017 1.00 79.88 87 ASN A N 1
ATOM 651 C CA . ASN A 1 87 ? 10.380 -5.643 -23.872 1.00 79.88 87 ASN A CA 1
ATOM 652 C C . ASN A 1 87 ? 9.030 -5.870 -24.575 1.00 79.88 87 ASN A C 1
ATOM 654 O O . ASN A 1 87 ? 8.177 -4.983 -24.617 1.00 79.88 87 ASN A O 1
ATOM 658 N N . LYS A 1 88 ? 8.827 -7.072 -25.122 1.00 82.44 88 LYS A N 1
ATOM 659 C CA . LYS A 1 88 ? 7.601 -7.460 -25.816 1.00 82.44 88 LYS A CA 1
ATOM 660 C C . LYS A 1 88 ? 6.403 -7.382 -24.861 1.00 82.44 88 LYS A C 1
ATOM 662 O O . LYS A 1 88 ? 6.406 -8.039 -23.823 1.00 82.44 88 LYS A O 1
ATOM 667 N N . GLY A 1 89 ? 5.371 -6.623 -25.227 1.00 81.56 89 GLY A N 1
ATOM 668 C CA . GLY A 1 89 ? 4.178 -6.404 -24.397 1.00 81.56 89 GLY A CA 1
ATOM 669 C C . GLY A 1 89 ? 4.167 -5.080 -23.622 1.00 81.56 89 GLY A C 1
ATOM 670 O O . GLY A 1 89 ? 3.138 -4.737 -23.036 1.00 81.56 89 GLY A O 1
ATOM 671 N N . LEU A 1 90 ? 5.264 -4.313 -23.636 1.00 81.31 90 LEU A N 1
ATOM 672 C CA . LEU A 1 90 ? 5.347 -2.996 -22.991 1.00 81.31 90 LEU A CA 1
ATOM 673 C C . LEU A 1 90 ? 4.770 -1.860 -23.851 1.00 81.31 90 LEU A C 1
ATOM 675 O O . LEU A 1 90 ? 4.678 -0.728 -23.382 1.00 81.31 90 LEU A O 1
ATOM 679 N N . GLU A 1 91 ? 4.328 -2.126 -25.082 1.00 82.88 91 GLU A N 1
ATOM 680 C CA . GLU A 1 91 ? 3.871 -1.101 -26.030 1.00 82.88 91 GLU A CA 1
ATOM 681 C C . GLU A 1 91 ? 2.660 -0.324 -25.494 1.00 82.88 91 GLU A C 1
ATOM 683 O O . GLU A 1 91 ? 2.577 0.893 -25.647 1.00 82.88 91 GLU A O 1
ATOM 688 N N . LYS A 1 92 ? 1.739 -1.018 -24.812 1.00 81.31 92 LYS A N 1
ATOM 689 C CA . LYS A 1 92 ? 0.569 -0.390 -24.179 1.00 81.31 92 LYS A CA 1
ATOM 690 C C . LYS A 1 92 ? 0.941 0.438 -22.952 1.00 81.31 92 LYS A C 1
ATOM 692 O O . LYS A 1 92 ? 0.349 1.488 -22.743 1.00 81.31 92 LYS A O 1
ATOM 697 N N . ALA A 1 93 ? 1.902 -0.033 -22.157 1.00 75.88 93 ALA A N 1
ATOM 698 C CA . ALA A 1 93 ? 2.371 0.683 -20.973 1.00 75.88 93 ALA A CA 1
ATOM 699 C C . ALA A 1 93 ? 3.087 1.982 -21.374 1.00 75.88 93 ALA A C 1
ATOM 701 O O . ALA A 1 93 ? 2.800 3.046 -20.834 1.00 75.88 93 ALA A O 1
ATOM 702 N N . VAL A 1 94 ? 3.935 1.912 -22.403 1.00 79.56 94 VAL A N 1
ATOM 703 C CA . VAL A 1 94 ? 4.618 3.069 -22.999 1.00 79.56 94 VAL A CA 1
ATOM 704 C C . VAL A 1 94 ? 3.617 4.082 -23.565 1.00 79.56 94 VAL A C 1
ATOM 706 O O . VAL A 1 94 ? 3.767 5.268 -23.302 1.00 79.56 94 VAL A O 1
ATOM 709 N N . ALA A 1 95 ? 2.577 3.631 -24.277 1.00 79.94 95 ALA A N 1
ATOM 710 C CA . ALA A 1 95 ? 1.539 4.505 -24.839 1.00 79.94 95 ALA A CA 1
ATOM 711 C C . ALA A 1 95 ? 0.578 5.113 -23.797 1.00 79.94 95 ALA A C 1
ATOM 713 O O . ALA A 1 95 ? -0.142 6.056 -24.104 1.00 79.94 95 ALA A O 1
ATOM 714 N N . PHE A 1 96 ? 0.505 4.549 -22.589 1.00 78.19 96 PHE A N 1
ATOM 715 C CA . PHE A 1 96 ? -0.295 5.104 -21.494 1.00 78.19 96 PHE A CA 1
ATOM 716 C C . PHE A 1 96 ? 0.466 6.189 -20.717 1.00 78.19 96 PHE A C 1
ATOM 718 O O . PHE A 1 96 ? -0.147 7.094 -20.156 1.00 78.19 96 PHE A O 1
ATOM 725 N N . LEU A 1 97 ? 1.796 6.088 -20.667 1.00 70.38 97 LEU A N 1
ATOM 726 C CA . LEU A 1 97 ? 2.664 6.969 -19.883 1.00 70.38 97 LEU A CA 1
ATOM 727 C C . LEU A 1 97 ? 3.171 8.200 -20.658 1.00 70.38 97 LEU A C 1
ATOM 729 O O . LEU A 1 97 ? 3.652 9.142 -20.024 1.00 70.38 97 LEU A O 1
ATOM 733 N N . TRP A 1 98 ? 3.066 8.208 -21.991 1.00 67.19 98 TRP A N 1
ATOM 734 C CA . TRP A 1 98 ? 3.499 9.297 -22.878 1.00 67.19 98 TRP A CA 1
ATOM 735 C C . TRP A 1 98 ? 2.501 9.545 -24.003 1.00 67.19 98 TRP A C 1
ATOM 737 O O . TRP A 1 98 ? 2.293 10.739 -24.313 1.00 67.19 98 TRP A O 1
#

Organism: Arabidopsis lyrata subsp. lyrata (NCBI:txid81972)

Sequence (98 aa):
MASSSSRGEMEKIGIDQLKALKEQADLEVNLLQNSLNNIRTATVRLDAAAAALNDLSPLIGTYDAKKKTGGPNGSIKFKEELNRPHNKGLEKAVAFLW

Nearest PDB struc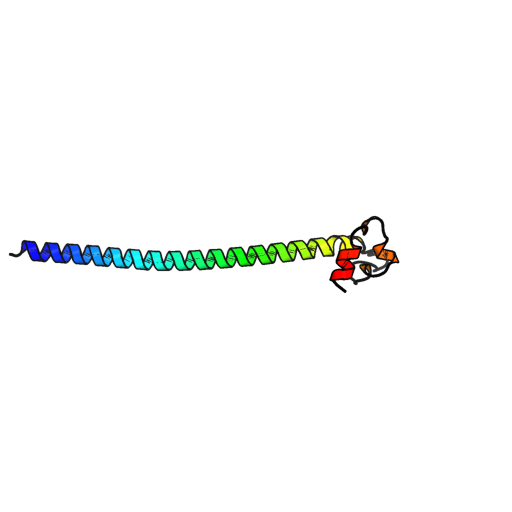tures (foldseek):
  2cl4-assembly1_X  TM=7.359E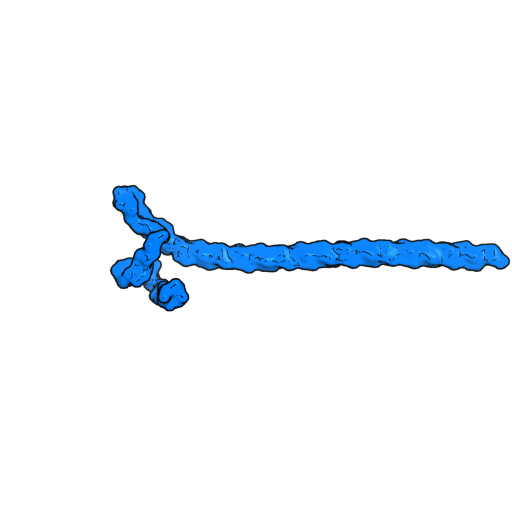-01  e=1.231E-01  Glycine max
  7s10-assembly1_A  TM=7.506E-01  e=1.412E-01  Glycine max
  5l86-assembly2_B  TM=6.317E-01  e=1.512E-01  Glycine max
  2y6a-assembly1_A-2  TM=7.297E-01  e=8.971E-01  Glycine max